Protein AF-A0A8X6XPR2-F1 (afdb_monomer_lite)

Sequence (105 aa):
MNASLLVISNRKFLKKLRSNQGSRKNSITSPSRRPVRLRNVISGHESVETLFLKATETVQCSPTRCMGSIMAGPSKRPTGTPRPKDEILKHAKHFFDQYFSSIKR

Foldseek 3Di:
DDDDDPDPCPVVVVPVLPDDDDDDDDDDDDDDLDWDWDADPVVRDIDTHNCCNVDPDDAPDDPNDHPVVDDDDPDPDDPPDDDDPVVVVVVVVVVVVVVCVVVVD

Structure (mmCIF, N/CA/C/O backbone):
data_AF-A0A8X6XPR2-F1
#
_entry.id   AF-A0A8X6XPR2-F1
#
loop_
_atom_site.group_PDB
_atom_site.id
_atom_site.type_symbol
_atom_site.label_atom_id
_atom_site.label_alt_id
_atom_site.label_comp_id
_atom_site.label_asym_id
_atom_site.label_entity_id
_atom_site.label_seq_id
_atom_site.pdbx_PDB_ins_code
_atom_site.Cartn_x
_atom_site.Cartn_y
_atom_site.Cartn_z
_atom_site.occupancy
_atom_site.B_iso_or_equiv
_atom_site.auth_seq_id
_atom_site.auth_comp_id
_atom_site.auth_asym_id
_atom_site.auth_atom_id
_atom_site.pdbx_PDB_model_num
ATOM 1 N N . MET A 1 1 ? 38.604 13.739 -15.558 1.00 35.41 1 MET A N 1
ATOM 2 C CA . MET A 1 1 ? 37.682 13.048 -14.631 1.00 35.41 1 MET A CA 1
ATOM 3 C C . MET A 1 1 ? 36.636 12.339 -15.479 1.00 35.41 1 MET A C 1
ATOM 5 O O . MET A 1 1 ? 35.682 12.976 -15.897 1.00 35.41 1 MET A O 1
ATOM 9 N N . ASN A 1 2 ? 36.862 11.072 -15.836 1.00 28.95 2 ASN A N 1
ATOM 10 C CA . ASN A 1 2 ? 35.993 10.348 -16.771 1.00 28.95 2 ASN A CA 1
ATOM 11 C C . ASN A 1 2 ? 35.179 9.303 -16.007 1.00 28.95 2 ASN A C 1
ATOM 13 O O . ASN A 1 2 ? 35.709 8.272 -15.598 1.00 28.95 2 ASN A O 1
ATOM 17 N N . ALA A 1 3 ? 33.894 9.590 -15.804 1.00 34.53 3 ALA A N 1
ATOM 18 C CA . ALA A 1 3 ? 32.937 8.631 -15.277 1.00 34.53 3 ALA A CA 1
ATOM 19 C C . ALA A 1 3 ? 32.642 7.583 -16.361 1.00 34.53 3 ALA A C 1
ATOM 21 O O . ALA A 1 3 ? 32.023 7.876 -17.383 1.00 34.53 3 ALA A O 1
ATOM 22 N N . SER A 1 4 ? 33.120 6.359 -16.147 1.00 36.28 4 SER A N 1
ATOM 23 C CA . SER A 1 4 ? 32.798 5.223 -17.006 1.00 36.28 4 SER A CA 1
ATOM 24 C C . SER A 1 4 ? 31.367 4.764 -16.725 1.00 36.28 4 SER A C 1
ATOM 26 O O . SER A 1 4 ? 31.079 4.177 -15.685 1.00 36.28 4 SER A O 1
ATOM 28 N N . LEU A 1 5 ? 30.465 5.035 -17.668 1.00 42.41 5 LEU A N 1
ATOM 29 C CA . LEU A 1 5 ? 29.143 4.422 -17.750 1.00 42.41 5 LEU A CA 1
ATOM 30 C C . LEU A 1 5 ? 29.302 2.955 -18.174 1.00 42.41 5 LEU A C 1
ATOM 32 O O . LEU A 1 5 ? 29.499 2.650 -19.349 1.00 42.41 5 LEU A O 1
ATOM 36 N N . LEU A 1 6 ? 29.195 2.033 -17.219 1.00 37.41 6 LEU A N 1
ATOM 37 C CA . LEU A 1 6 ? 29.050 0.605 -17.499 1.00 37.41 6 LEU A CA 1
ATOM 38 C C . LEU A 1 6 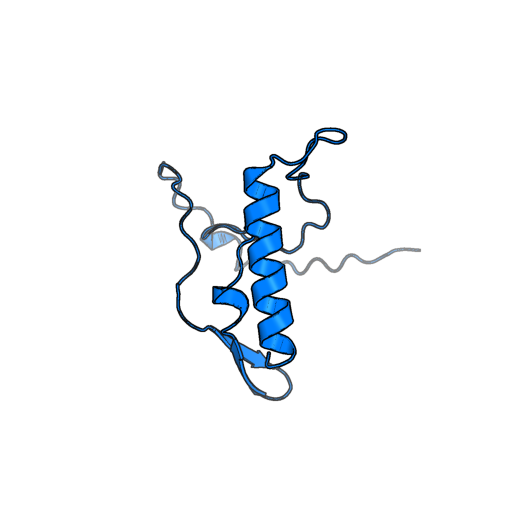? 27.613 0.331 -17.968 1.00 37.41 6 LEU A C 1
ATOM 40 O O . LEU A 1 6 ? 26.721 -0.001 -17.191 1.00 37.41 6 LEU A O 1
ATOM 44 N N . VAL A 1 7 ? 27.377 0.494 -19.270 1.00 45.62 7 VAL A N 1
ATOM 45 C CA . VAL A 1 7 ? 26.161 0.008 -19.929 1.00 45.62 7 VAL A CA 1
ATOM 46 C C . VAL A 1 7 ? 26.298 -1.504 -20.097 1.00 45.62 7 VAL A C 1
ATOM 48 O O . VAL A 1 7 ? 27.018 -1.980 -20.975 1.00 45.62 7 VAL A O 1
ATOM 51 N N . ILE A 1 8 ? 25.595 -2.282 -19.272 1.00 45.94 8 ILE A N 1
ATOM 52 C CA . ILE A 1 8 ? 25.486 -3.734 -19.457 1.00 45.94 8 ILE A CA 1
ATOM 53 C C . ILE A 1 8 ? 24.617 -3.991 -20.699 1.00 45.94 8 ILE A C 1
ATOM 55 O O . ILE A 1 8 ? 23.392 -4.091 -20.636 1.00 45.94 8 ILE A O 1
ATOM 59 N N . SER A 1 9 ? 25.261 -4.068 -21.865 1.00 42.69 9 SER A N 1
ATOM 60 C CA . SER A 1 9 ? 24.631 -4.429 -23.136 1.00 42.69 9 SER A CA 1
ATOM 61 C C . SER A 1 9 ? 24.388 -5.938 -23.188 1.00 42.69 9 SER A C 1
ATOM 63 O O . SER A 1 9 ? 25.215 -6.707 -23.674 1.00 42.69 9 SER A O 1
ATOM 65 N N . ASN A 1 10 ? 23.236 -6.394 -22.693 1.00 42.56 10 ASN A N 1
ATOM 66 C CA . ASN A 1 10 ? 22.834 -7.793 -22.833 1.00 42.56 10 ASN A CA 1
ATOM 67 C C . ASN A 1 10 ? 21.996 -7.978 -24.115 1.00 42.56 10 ASN A C 1
ATOM 69 O O . ASN A 1 10 ? 20.764 -7.955 -24.108 1.00 42.56 10 ASN A O 1
ATOM 73 N N . ARG A 1 11 ? 22.685 -8.136 -25.256 1.00 51.00 11 ARG A N 1
ATOM 74 C CA . ARG A 1 11 ? 22.097 -8.208 -26.615 1.00 51.00 11 ARG A CA 1
ATOM 75 C C . ARG A 1 11 ? 21.037 -9.307 -26.810 1.00 51.00 11 ARG A C 1
ATOM 77 O O . ARG A 1 11 ? 20.263 -9.234 -27.764 1.00 51.00 11 ARG A O 1
ATOM 84 N N . LYS A 1 12 ? 20.962 -10.313 -25.930 1.00 45.38 12 LYS A N 1
ATOM 85 C CA . LYS A 1 12 ? 19.962 -11.395 -26.013 1.00 45.38 12 LYS A CA 1
ATOM 86 C C . LYS A 1 12 ? 18.555 -10.967 -25.569 1.00 45.38 12 LYS A C 1
ATOM 88 O O . LYS A 1 12 ? 17.586 -11.548 -26.047 1.00 45.38 12 LYS A O 1
ATOM 93 N N . PHE A 1 13 ? 18.419 -9.931 -24.737 1.00 48.47 13 PHE A N 1
ATOM 94 C CA . PHE A 1 13 ? 17.114 -9.488 -24.223 1.00 48.47 13 PHE A CA 1
ATOM 95 C C . PHE A 1 13 ? 16.303 -8.680 -25.258 1.00 48.47 13 PHE A C 1
ATOM 97 O O . PHE A 1 13 ? 15.085 -8.819 -25.353 1.00 48.47 13 PHE A O 1
ATOM 104 N N . LEU A 1 14 ? 16.974 -7.892 -26.109 1.00 45.44 14 LEU A N 1
ATOM 105 C CA . LEU A 1 14 ? 16.310 -6.978 -27.052 1.00 45.44 14 LEU A CA 1
ATOM 106 C C . LEU A 1 14 ? 15.517 -7.664 -28.178 1.00 45.44 14 LEU A C 1
ATOM 108 O O . LEU A 1 14 ? 14.591 -7.063 -28.720 1.00 45.44 14 LEU A O 1
ATOM 112 N N . LYS A 1 15 ? 15.841 -8.907 -28.554 1.00 41.84 15 LYS A N 1
ATOM 113 C CA . LYS A 1 15 ? 15.198 -9.560 -29.712 1.00 41.84 15 LYS A CA 1
ATOM 114 C C . LYS A 1 15 ? 13.774 -10.058 -29.439 1.00 41.84 15 LYS A C 1
ATOM 116 O O . LYS A 1 15 ? 13.035 -10.285 -30.391 1.00 41.84 15 LYS A O 1
ATOM 121 N N . LYS A 1 16 ? 13.354 -10.202 -28.176 1.00 41.34 16 LYS A N 1
ATOM 122 C CA . LYS A 1 16 ? 12.030 -10.762 -27.840 1.00 41.34 16 LYS A CA 1
ATOM 123 C C . LYS A 1 16 ? 10.890 -9.730 -27.854 1.00 41.34 16 LYS A C 1
ATOM 125 O O . LYS A 1 16 ? 9.730 -10.120 -27.865 1.00 41.34 16 LYS A O 1
ATOM 130 N N . LEU A 1 17 ? 11.197 -8.431 -27.915 1.00 45.38 17 LEU A N 1
ATOM 131 C CA . LEU A 1 17 ? 10.213 -7.344 -27.770 1.00 45.38 17 LEU A CA 1
ATOM 132 C C . LEU A 1 17 ? 9.562 -6.860 -29.082 1.00 45.38 17 LEU A C 1
ATOM 134 O O . LEU A 1 17 ? 8.750 -5.941 -29.043 1.00 45.38 17 LEU A O 1
ATOM 138 N N . ARG A 1 18 ? 9.902 -7.426 -30.249 1.00 42.94 18 ARG A N 1
ATOM 139 C CA . ARG A 1 18 ? 9.511 -6.846 -31.554 1.00 42.94 18 ARG A CA 1
ATOM 140 C C . ARG A 1 18 ? 8.298 -7.454 -32.267 1.00 42.94 18 ARG A C 1
ATOM 142 O O . ARG A 1 18 ? 8.003 -7.009 -33.368 1.00 42.94 18 ARG A O 1
ATOM 149 N N . SER A 1 19 ? 7.565 -8.407 -31.697 1.00 40.78 19 SER A N 1
ATOM 150 C CA . SER A 1 19 ? 6.433 -9.014 -32.421 1.00 40.78 19 SER A CA 1
ATOM 151 C C . SER A 1 19 ? 5.211 -9.238 -31.533 1.00 40.78 19 SER A C 1
ATOM 153 O O . SER A 1 19 ? 5.034 -10.317 -30.980 1.00 40.78 19 SER A O 1
ATOM 155 N N . ASN A 1 20 ? 4.423 -8.174 -31.332 1.00 39.81 20 ASN A N 1
ATOM 156 C CA . ASN A 1 20 ? 2.949 -8.187 -31.330 1.00 39.81 20 ASN A CA 1
ATOM 157 C C . ASN A 1 20 ? 2.411 -6.815 -30.884 1.00 39.81 20 ASN A C 1
ATOM 159 O O . ASN A 1 20 ? 2.322 -6.538 -29.689 1.00 39.81 20 ASN A O 1
ATOM 163 N N . GLN A 1 21 ? 2.021 -5.958 -31.831 1.00 42.72 21 GLN A N 1
ATOM 164 C CA . GLN A 1 21 ? 1.149 -4.811 -31.554 1.00 42.72 21 GLN A CA 1
ATOM 165 C C . GLN A 1 21 ? -0.242 -5.119 -32.110 1.00 42.72 21 GLN A C 1
ATOM 167 O O . GLN A 1 21 ? -0.502 -4.945 -33.295 1.00 42.72 21 GLN A O 1
ATOM 172 N N . GLY A 1 22 ? -1.122 -5.612 -31.237 1.00 36.50 22 GLY A N 1
ATOM 173 C CA . GLY A 1 22 ? -2.556 -5.734 -31.483 1.00 36.50 22 GLY A CA 1
ATOM 174 C C . GLY A 1 22 ? -3.312 -4.820 -30.521 1.00 36.50 22 GLY A C 1
ATOM 175 O O . GLY A 1 22 ? -3.105 -4.887 -29.310 1.00 36.50 22 GLY A O 1
ATOM 176 N N . SER A 1 23 ? -4.160 -3.957 -31.076 1.00 46.97 23 SER A N 1
ATOM 177 C CA . SER A 1 23 ? -4.961 -2.952 -30.372 1.00 46.97 23 SER A CA 1
ATOM 178 C C . SER A 1 23 ? -5.893 -3.595 -29.331 1.00 46.97 23 SER A C 1
ATOM 180 O O . SER A 1 23 ? -6.711 -4.448 -29.678 1.00 46.97 23 SER A O 1
ATOM 182 N N . ARG A 1 24 ? -5.780 -3.218 -28.047 1.00 41.56 24 ARG A N 1
ATOM 183 C CA . ARG A 1 24 ? -6.709 -3.639 -26.981 1.00 41.56 24 ARG A CA 1
ATOM 184 C C . ARG A 1 24 ? -7.050 -2.468 -26.063 1.00 41.56 24 ARG A C 1
ATOM 186 O O . ARG A 1 24 ? -6.174 -1.758 -25.580 1.00 41.56 24 ARG A O 1
ATOM 193 N N . LYS A 1 25 ? -8.355 -2.285 -25.851 1.00 37.03 25 LYS A N 1
ATOM 194 C CA . LYS A 1 25 ? -8.970 -1.305 -24.948 1.00 37.03 25 LYS A CA 1
ATOM 195 C C . LYS A 1 25 ? -8.504 -1.581 -23.507 1.00 37.03 25 LYS A C 1
ATOM 197 O O . LYS A 1 25 ? -8.667 -2.696 -23.022 1.00 37.03 25 LYS A O 1
ATOM 202 N N . ASN A 1 26 ? -7.919 -0.585 -22.839 1.00 39.09 26 ASN A N 1
ATOM 203 C CA . ASN A 1 26 ? -7.326 -0.734 -21.504 1.00 39.09 26 ASN A CA 1
ATOM 204 C C . ASN A 1 26 ? -8.354 -0.489 -20.389 1.00 39.09 26 ASN A C 1
ATOM 206 O O . ASN A 1 26 ? -8.499 0.629 -19.902 1.00 39.09 26 ASN A O 1
ATOM 210 N N . SER A 1 27 ? -9.017 -1.550 -19.931 1.00 41.06 27 SER A N 1
ATOM 211 C CA . SER A 1 27 ? -9.544 -1.605 -18.566 1.00 41.06 27 SER A CA 1
ATOM 212 C C . SER A 1 27 ? -8.412 -2.044 -17.632 1.00 41.06 27 SER A C 1
ATOM 214 O O . SER A 1 27 ? -7.944 -3.181 -17.704 1.00 41.06 27 SER A O 1
ATOM 216 N N . ILE A 1 28 ? -7.934 -1.134 -16.784 1.00 50.62 28 ILE A N 1
ATOM 217 C CA . ILE A 1 28 ? -6.892 -1.404 -15.786 1.00 50.62 28 ILE A CA 1
ATOM 218 C C . ILE A 1 28 ? -7.499 -2.305 -14.705 1.00 50.62 28 ILE A C 1
ATOM 220 O O . ILE A 1 28 ? -8.327 -1.869 -13.911 1.00 50.62 28 ILE A O 1
ATOM 224 N N . THR A 1 29 ? -7.105 -3.576 -14.678 1.00 48.31 29 THR A N 1
ATOM 225 C CA . THR A 1 29 ? -7.388 -4.494 -13.568 1.00 48.31 29 THR A CA 1
ATOM 226 C C . THR A 1 29 ? -6.057 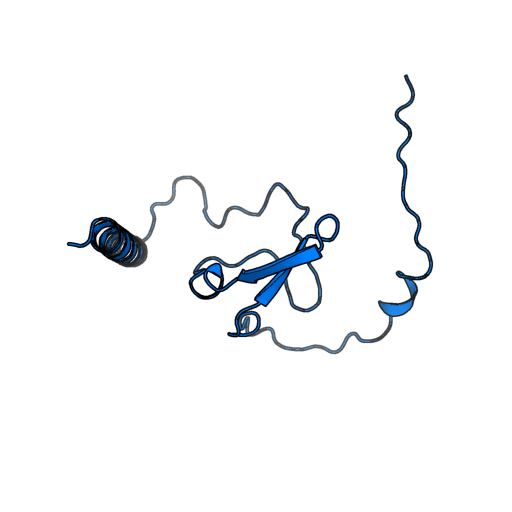-5.026 -13.040 1.00 48.31 29 THR A C 1
ATOM 228 O O . THR A 1 29 ? -5.157 -5.356 -13.808 1.00 48.31 29 THR A O 1
ATOM 231 N N . SER A 1 30 ? -5.927 -4.989 -11.718 1.00 55.75 30 SER A N 1
ATOM 232 C CA . SER A 1 30 ? -4.733 -5.177 -10.886 1.00 55.75 30 SER A CA 1
ATOM 233 C C . SER A 1 30 ? -3.949 -6.488 -11.109 1.00 55.75 30 SER A C 1
ATOM 235 O O . SER A 1 30 ? -4.493 -7.451 -11.656 1.00 55.75 30 SE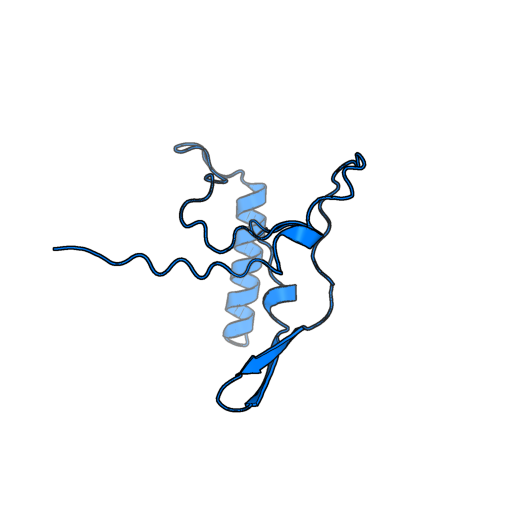R A O 1
ATOM 237 N N . PRO A 1 31 ? -2.673 -6.558 -10.655 1.00 58.38 31 PRO A N 1
ATOM 238 C CA . PRO A 1 31 ? -1.884 -7.789 -10.685 1.00 58.38 31 PRO A CA 1
ATOM 239 C C . PRO A 1 31 ? -2.524 -8.848 -9.775 1.00 58.38 31 PRO A C 1
ATOM 241 O O . PRO A 1 31 ? -3.304 -8.521 -8.882 1.00 58.38 31 PRO A O 1
ATOM 244 N N . SER A 1 32 ? -2.240 -10.125 -10.043 1.00 58.09 32 SER A N 1
ATOM 245 C CA . SER A 1 32 ? -2.891 -11.291 -9.429 1.00 58.09 32 SER A CA 1
ATOM 246 C C . SER A 1 32 ? -3.233 -11.109 -7.943 1.00 58.09 32 SER A C 1
ATOM 248 O O . SER A 1 32 ? -2.349 -10.817 -7.141 1.00 58.09 32 SER A O 1
ATOM 250 N N . ARG A 1 33 ? -4.494 -11.366 -7.562 1.00 70.06 33 ARG A N 1
ATOM 251 C CA . ARG A 1 33 ? -4.998 -11.359 -6.170 1.00 70.06 33 ARG A CA 1
ATOM 252 C C . ARG A 1 33 ? -4.453 -12.525 -5.322 1.00 70.06 33 ARG A C 1
ATOM 254 O O . ARG A 1 33 ? -5.216 -13.209 -4.647 1.00 70.06 33 ARG A O 1
ATOM 261 N N . ARG A 1 34 ? -3.165 -12.840 -5.429 1.00 88.06 34 ARG A N 1
ATOM 262 C CA . ARG A 1 34 ? -2.533 -13.994 -4.779 1.00 88.06 34 ARG A CA 1
ATOM 263 C C . ARG A 1 34 ? -1.255 -13.550 -4.078 1.00 88.06 34 ARG A C 1
ATOM 265 O O . ARG A 1 34 ? -0.525 -12.775 -4.683 1.00 88.06 34 ARG A O 1
ATOM 272 N N . PRO A 1 35 ? -0.963 -14.044 -2.865 1.00 92.94 35 PRO A N 1
ATOM 273 C CA . PRO A 1 35 ? 0.308 -13.789 -2.191 1.00 92.94 35 PRO A CA 1
ATOM 274 C C . PRO A 1 35 ? 1.522 -14.063 -3.090 1.00 92.94 35 PRO A C 1
ATOM 276 O O . PRO A 1 35 ? 1.492 -14.981 -3.912 1.00 92.94 35 PRO A O 1
ATOM 279 N N . VAL A 1 36 ? 2.591 -13.284 -2.920 1.00 94.12 36 VAL A N 1
ATOM 280 C CA . VAL A 1 36 ? 3.815 -13.385 -3.731 1.00 94.12 36 VAL A CA 1
ATOM 281 C C . VAL A 1 36 ? 4.952 -13.938 -2.881 1.00 94.12 36 VAL A C 1
ATOM 283 O O . VAL A 1 36 ? 5.152 -13.505 -1.753 1.00 94.12 36 VAL A O 1
ATOM 286 N N . ARG A 1 37 ? 5.722 -14.891 -3.415 1.00 96.00 37 ARG A N 1
ATOM 287 C CA . ARG A 1 37 ? 6.934 -15.397 -2.754 1.00 96.00 37 ARG A CA 1
ATOM 288 C C . ARG A 1 37 ? 8.121 -14.501 -3.084 1.00 96.00 37 ARG A C 1
ATOM 290 O O . ARG A 1 37 ? 8.408 -14.264 -4.256 1.00 96.00 37 ARG A O 1
ATOM 297 N N . LEU A 1 38 ? 8.813 -14.039 -2.053 1.00 96.31 38 LEU A N 1
ATOM 298 C CA . LEU A 1 38 ? 10.062 -13.299 -2.146 1.00 96.3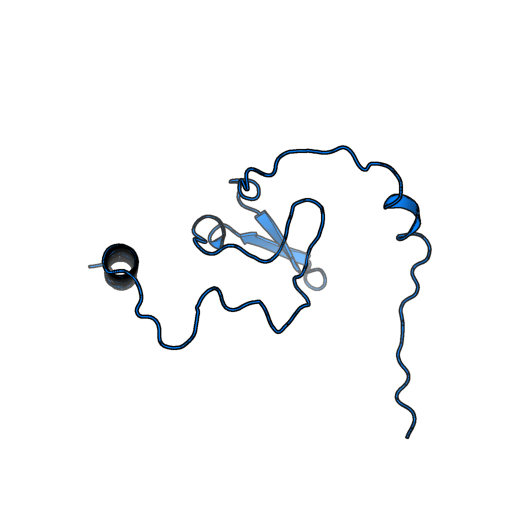1 38 LEU A CA 1
ATOM 299 C C . LEU A 1 38 ? 11.209 -14.210 -1.724 1.00 96.31 38 LEU A C 1
ATOM 301 O O . LEU A 1 38 ? 11.069 -14.999 -0.792 1.00 96.31 38 LEU A O 1
ATOM 305 N N . ARG A 1 39 ? 12.350 -14.087 -2.403 1.00 97.75 39 ARG A N 1
ATOM 306 C CA . ARG A 1 39 ? 13.565 -14.836 -2.085 1.00 97.75 39 ARG A CA 1
ATOM 307 C C . ARG A 1 39 ? 14.749 -13.890 -2.008 1.00 97.75 39 ARG A C 1
ATOM 309 O O . ARG A 1 39 ? 15.028 -13.154 -2.953 1.00 97.75 39 ARG A O 1
ATOM 316 N N . ASN A 1 40 ? 15.475 -13.955 -0.902 1.00 97.69 40 ASN A N 1
ATOM 317 C CA . ASN A 1 40 ? 16.796 -13.368 -0.806 1.00 97.69 40 ASN A CA 1
ATOM 318 C C . ASN A 1 40 ? 17.780 -14.260 -1.578 1.00 97.69 40 ASN A C 1
ATOM 320 O O . ASN A 1 40 ? 17.938 -15.439 -1.269 1.00 97.69 40 ASN A O 1
ATOM 324 N N . VAL A 1 41 ? 18.428 -13.705 -2.602 1.00 97.31 41 VAL A N 1
ATOM 325 C CA . VAL A 1 41 ? 19.346 -14.462 -3.471 1.00 97.31 41 VAL A CA 1
ATOM 326 C C . VAL A 1 41 ? 20.652 -14.822 -2.754 1.00 97.31 41 VAL A C 1
ATOM 328 O O . VAL A 1 41 ? 21.250 -15.841 -3.077 1.00 97.31 41 VAL A O 1
ATOM 331 N N . ILE A 1 42 ? 21.072 -14.023 -1.768 1.00 98.00 42 ILE A N 1
ATOM 332 C CA . ILE A 1 42 ? 22.324 -14.212 -1.025 1.00 98.00 42 ILE A CA 1
ATOM 333 C C . ILE A 1 42 ? 22.137 -15.250 0.084 1.00 98.00 42 ILE A C 1
ATOM 335 O O . ILE A 1 42 ? 22.881 -16.220 0.148 1.00 98.00 42 ILE A O 1
ATOM 339 N N . SER A 1 43 ? 21.141 -15.061 0.954 1.00 97.56 43 SER A N 1
ATOM 340 C CA . SER A 1 43 ? 20.911 -15.966 2.090 1.00 97.56 43 SER A CA 1
ATOM 341 C C . SER A 1 43 ? 20.044 -17.175 1.744 1.00 97.56 43 SER A C 1
ATOM 343 O O . SER A 1 43 ? 19.942 -18.105 2.537 1.00 97.56 43 SER A O 1
ATOM 345 N N . GLY A 1 44 ? 19.358 -17.150 0.599 1.00 97.06 44 GLY A N 1
ATOM 346 C CA . GLY A 1 44 ? 18.362 -18.154 0.230 1.00 97.06 44 GLY A CA 1
ATOM 347 C C . GLY A 1 44 ? 17.045 -18.054 1.005 1.00 97.06 44 GLY A C 1
ATOM 348 O O . GLY A 1 44 ? 16.120 -18.789 0.676 1.00 97.06 44 GLY A O 1
ATOM 349 N N . HIS A 1 45 ? 16.931 -17.153 1.988 1.00 97.94 45 HIS A N 1
ATOM 350 C CA . HIS A 1 45 ? 15.730 -16.992 2.808 1.00 97.94 45 HIS A CA 1
ATOM 351 C C . HIS A 1 45 ? 14.513 -16.618 1.956 1.00 97.94 45 HIS A C 1
ATOM 353 O O . HIS A 1 45 ? 14.587 -15.716 1.115 1.00 97.94 45 HIS A O 1
ATOM 359 N N . GLU A 1 46 ? 13.378 -17.260 2.221 1.00 98.12 46 GLU A N 1
ATOM 360 C CA . GLU A 1 46 ? 12.119 -17.004 1.530 1.00 98.12 46 GLU A CA 1
ATOM 361 C C . GLU A 1 46 ? 11.056 -16.450 2.476 1.00 98.12 46 GLU A C 1
ATOM 363 O O . GLU A 1 46 ? 10.958 -16.845 3.635 1.00 98.12 46 GLU A O 1
ATOM 368 N N . SER A 1 47 ? 10.235 -15.536 1.970 1.00 96.94 47 SER A N 1
ATOM 369 C CA . SER A 1 47 ? 9.078 -14.997 2.682 1.00 96.94 47 SER A CA 1
ATOM 370 C C . SER A 1 47 ? 7.877 -14.874 1.747 1.00 96.94 47 SER A C 1
ATOM 372 O O . SER A 1 47 ? 8.018 -14.834 0.523 1.00 96.94 47 SER A O 1
ATOM 374 N N . VAL A 1 48 ? 6.673 -14.842 2.318 1.00 96.88 48 VAL A N 1
ATOM 375 C CA . VAL A 1 48 ? 5.429 -14.655 1.563 1.00 96.88 48 VAL A CA 1
ATOM 376 C C . VAL A 1 48 ? 4.896 -13.253 1.833 1.00 96.88 48 VAL A C 1
ATOM 378 O O . VAL A 1 48 ? 4.528 -12.922 2.955 1.00 96.88 48 VAL A O 1
ATOM 381 N N . GLU A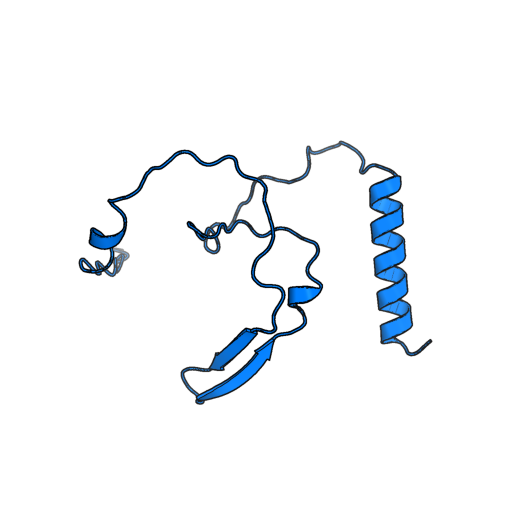 1 49 ? 4.849 -12.440 0.787 1.00 94.50 49 GLU A N 1
ATOM 382 C CA . GLU A 1 49 ? 4.356 -11.071 0.799 1.00 94.50 49 GLU A CA 1
ATOM 383 C C . GLU A 1 49 ? 2.842 -11.067 0.547 1.00 94.50 49 GLU A C 1
ATOM 385 O O . GLU A 1 49 ? 2.359 -11.465 -0.519 1.00 94.50 49 GLU A O 1
ATOM 390 N N . THR A 1 50 ? 2.081 -10.639 1.555 1.00 94.88 50 THR A N 1
ATOM 391 C CA . THR A 1 50 ? 0.611 -10.557 1.518 1.00 94.88 50 THR A CA 1
ATOM 392 C C . THR A 1 50 ? 0.094 -9.129 1.647 1.00 94.88 50 THR A C 1
ATOM 394 O O . THR A 1 50 ? -1.070 -8.877 1.334 1.00 94.88 50 THR A O 1
ATOM 397 N N . LEU A 1 51 ? 0.913 -8.192 2.136 1.00 92.12 51 LEU A N 1
ATOM 398 C CA . LEU A 1 51 ? 0.478 -6.833 2.456 1.00 92.12 51 LEU A CA 1
ATOM 399 C C . LEU A 1 51 ? 0.142 -6.049 1.188 1.00 92.12 51 LEU A C 1
ATOM 401 O O . LEU A 1 51 ? -0.821 -5.283 1.189 1.00 92.12 51 LEU A O 1
ATOM 405 N N . PHE A 1 52 ? 0.854 -6.298 0.088 1.00 90.31 52 PHE A N 1
ATOM 406 C CA . PHE A 1 52 ? 0.582 -5.651 -1.199 1.00 90.31 52 PHE A CA 1
ATOM 407 C C . PHE A 1 52 ? -0.868 -5.837 -1.697 1.00 90.31 52 PHE A C 1
ATOM 409 O O . PHE A 1 52 ? -1.361 -5.013 -2.463 1.00 90.31 52 PHE A O 1
ATOM 416 N N . LEU A 1 53 ? -1.587 -6.874 -1.241 1.00 90.69 53 LEU A N 1
ATOM 417 C CA . LEU A 1 53 ? -3.003 -7.094 -1.571 1.00 90.69 53 LEU A CA 1
ATOM 418 C C . LEU A 1 53 ? -3.922 -5.995 -1.012 1.00 90.69 53 LEU A C 1
ATOM 420 O O . LEU A 1 53 ? -5.026 -5.806 -1.517 1.00 90.69 53 LEU A O 1
ATOM 424 N N . LYS A 1 54 ? -3.472 -5.273 0.022 1.00 89.94 54 LYS A N 1
ATOM 425 C CA . LYS A 1 54 ? -4.163 -4.118 0.609 1.00 89.94 54 LYS A CA 1
ATOM 426 C C . LYS A 1 54 ? -3.754 -2.789 -0.037 1.00 89.94 54 LYS A C 1
ATOM 428 O O . LYS A 1 54 ? -4.262 -1.747 0.370 1.00 89.94 54 LYS A O 1
ATOM 433 N N . ALA A 1 55 ? -2.843 -2.794 -1.014 1.00 87.75 55 ALA A N 1
ATOM 434 C CA . ALA A 1 55 ? -2.413 -1.574 -1.684 1.00 87.75 55 ALA A CA 1
ATOM 435 C C . ALA A 1 55 ? -3.582 -0.947 -2.458 1.00 87.75 55 ALA A C 1
ATOM 437 O O . ALA A 1 55 ? -4.174 -1.564 -3.342 1.00 87.75 55 ALA A O 1
ATOM 438 N N . THR A 1 56 ? -3.912 0.296 -2.117 1.00 85.12 56 THR A N 1
ATOM 439 C CA . THR A 1 56 ? -4.970 1.077 -2.774 1.00 85.12 56 THR A CA 1
ATOM 440 C C . THR A 1 56 ? -4.430 1.966 -3.886 1.00 85.12 56 THR A C 1
ATOM 442 O O . THR A 1 56 ? -5.180 2.392 -4.763 1.00 85.12 56 THR A O 1
ATOM 445 N N . GLU A 1 57 ? -3.129 2.251 -3.861 1.00 84.62 57 GLU A N 1
ATOM 446 C CA . GLU A 1 57 ? -2.485 3.108 -4.839 1.00 84.62 57 GLU A CA 1
ATOM 447 C C . GLU A 1 57 ? -1.992 2.332 -6.058 1.00 84.62 57 GLU A C 1
ATOM 449 O O . GLU A 1 57 ? -1.391 1.263 -5.961 1.00 84.62 57 GLU A O 1
ATOM 454 N N . THR A 1 58 ? -2.203 2.921 -7.231 1.00 85.06 58 THR A N 1
ATOM 455 C CA . THR A 1 58 ? -1.681 2.397 -8.489 1.00 85.06 58 THR A CA 1
ATOM 456 C C . THR A 1 58 ? -0.192 2.694 -8.621 1.00 85.06 58 THR A C 1
ATOM 458 O O . THR A 1 58 ? 0.230 3.844 -8.478 1.00 85.06 58 THR A O 1
ATOM 461 N N . VAL A 1 59 ? 0.584 1.680 -8.989 1.00 86.81 59 VAL A N 1
ATOM 462 C CA . VAL A 1 59 ? 1.988 1.831 -9.388 1.00 86.81 59 VAL A CA 1
ATOM 463 C C . VAL A 1 59 ? 2.102 2.156 -10.878 1.00 86.81 59 VAL A C 1
ATOM 465 O O . VAL A 1 59 ? 1.215 1.831 -11.666 1.00 86.81 59 VAL A O 1
ATOM 468 N N . GLN A 1 60 ? 3.219 2.754 -11.291 1.00 88.06 60 GLN A N 1
ATOM 469 C CA . GLN A 1 60 ? 3.504 3.074 -12.697 1.00 88.06 60 GLN A CA 1
ATOM 470 C C . GLN A 1 60 ? 4.006 1.846 -13.476 1.00 88.06 60 GLN A C 1
ATOM 472 O O . GLN A 1 60 ? 5.013 1.879 -14.175 1.00 88.06 60 GLN A O 1
ATOM 477 N N . CYS A 1 61 ? 3.317 0.721 -13.336 1.00 88.19 61 CYS A N 1
ATOM 478 C CA . CYS A 1 61 ? 3.659 -0.518 -14.020 1.00 88.19 61 CYS A CA 1
ATOM 479 C C . CYS A 1 61 ? 2.409 -1.084 -14.686 1.00 88.19 61 CYS A C 1
ATOM 481 O O . CYS A 1 61 ? 1.327 -1.092 -14.105 1.00 88.19 61 CYS A O 1
ATOM 483 N N . SER A 1 62 ? 2.569 -1.579 -15.906 1.00 89.50 62 SER A N 1
ATOM 484 C CA . SER A 1 62 ? 1.574 -2.355 -16.634 1.00 89.50 62 SER A CA 1
ATOM 485 C C . SER A 1 62 ? 2.067 -3.800 -16.800 1.00 89.50 62 SER A C 1
ATOM 487 O O . SER A 1 62 ? 3.253 -4.074 -16.595 1.00 89.50 62 SER A O 1
ATOM 489 N N . PRO A 1 63 ? 1.205 -4.734 -17.243 1.00 88.88 63 PRO A N 1
ATOM 490 C CA . PRO A 1 63 ? 1.632 -6.101 -17.554 1.00 88.88 63 PRO A CA 1
ATOM 491 C C . PRO A 1 63 ? 2.723 -6.189 -18.633 1.00 88.88 63 PRO A C 1
ATOM 493 O O . PRO A 1 63 ? 3.411 -7.199 -18.730 1.00 88.88 63 PRO A O 1
ATOM 496 N N . THR A 1 64 ? 2.873 -5.150 -19.460 1.00 92.25 64 THR A N 1
ATOM 497 C CA . THR A 1 64 ? 3.817 -5.118 -20.586 1.00 92.25 64 THR A CA 1
ATOM 498 C C . THR A 1 64 ? 5.033 -4.227 -20.340 1.00 92.25 64 THR A C 1
ATOM 500 O O . THR A 1 64 ? 6.028 -4.361 -21.052 1.00 92.25 64 THR A O 1
ATOM 503 N N . ARG A 1 65 ? 4.987 -3.314 -19.359 1.00 92.44 65 ARG A N 1
ATOM 504 C CA . ARG A 1 65 ? 6.065 -2.355 -19.081 1.00 92.44 65 ARG A CA 1
ATOM 505 C C . ARG A 1 65 ? 6.127 -1.985 -17.600 1.00 92.44 65 ARG A C 1
ATOM 507 O O . ARG A 1 65 ? 5.132 -1.576 -17.016 1.00 92.44 65 ARG A O 1
ATOM 514 N N . CYS A 1 66 ? 7.326 -2.020 -17.023 1.00 91.81 66 CYS A N 1
ATOM 515 C CA . CYS A 1 66 ? 7.600 -1.551 -15.663 1.00 91.81 66 CYS A CA 1
ATOM 516 C C . CYS A 1 66 ? 8.337 -0.202 -15.707 1.00 91.81 66 CYS A C 1
ATOM 518 O O . CYS A 1 66 ? 9.338 -0.087 -16.414 1.00 91.81 66 CYS A O 1
ATOM 520 N N . MET A 1 67 ? 7.858 0.808 -14.971 1.00 91.56 67 MET A N 1
ATOM 521 C CA . MET A 1 67 ? 8.513 2.124 -14.842 1.00 91.56 67 MET A CA 1
ATOM 522 C C . MET A 1 67 ? 9.104 2.353 -13.443 1.00 91.56 67 MET A C 1
ATOM 524 O O . MET A 1 67 ? 9.268 3.491 -13.020 1.00 91.56 67 MET A O 1
ATOM 528 N N . GLY A 1 68 ? 9.451 1.285 -12.720 1.00 90.75 68 GLY A N 1
ATOM 529 C CA . GLY A 1 68 ? 9.901 1.369 -11.324 1.00 90.75 68 GLY A CA 1
ATOM 530 C C . GLY A 1 68 ? 11.184 2.176 -11.079 1.00 90.75 68 GLY A C 1
ATOM 531 O O . GLY A 1 68 ? 11.433 2.568 -9.948 1.00 90.75 68 GLY A O 1
ATOM 532 N N . SER A 1 69 ? 11.988 2.448 -12.112 1.00 93.38 69 SER A N 1
ATOM 533 C CA . SER A 1 69 ? 13.210 3.259 -12.004 1.00 93.38 69 SER A CA 1
ATOM 534 C C . SER A 1 69 ? 12.995 4.757 -12.262 1.00 93.38 69 SER A C 1
ATOM 536 O O . SER A 1 69 ? 13.964 5.514 -12.266 1.00 93.38 69 SER A O 1
ATOM 538 N N . ILE A 1 70 ? 11.767 5.199 -12.552 1.00 91.00 70 ILE A N 1
ATOM 539 C CA . ILE A 1 70 ? 11.463 6.611 -12.815 1.00 91.00 70 ILE A CA 1
ATOM 540 C C . ILE A 1 70 ? 11.152 7.315 -11.490 1.00 91.00 70 ILE A C 1
ATOM 542 O O . ILE A 1 70 ? 10.197 6.967 -10.805 1.00 91.00 70 ILE A O 1
ATOM 546 N N . MET A 1 71 ? 11.966 8.317 -11.143 1.00 87.56 71 MET A N 1
ATOM 547 C CA . MET A 1 71 ? 11.904 9.018 -9.850 1.00 87.56 71 MET A CA 1
ATOM 548 C C . MET A 1 71 ? 10.755 10.028 -9.753 1.00 87.56 71 MET A C 1
ATOM 550 O O . MET A 1 71 ? 10.093 10.122 -8.723 1.00 87.56 71 MET A O 1
ATOM 554 N N . ALA A 1 72 ? 10.522 10.802 -10.814 1.00 81.50 72 ALA A N 1
ATOM 555 C CA . ALA A 1 72 ? 9.473 11.812 -10.854 1.00 81.50 72 ALA A CA 1
ATOM 556 C C . ALA A 1 72 ? 8.289 11.285 -11.665 1.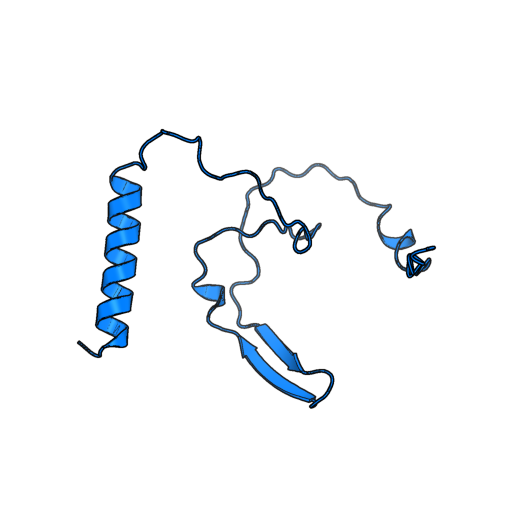00 81.50 72 ALA A C 1
ATOM 558 O O . ALA A 1 72 ? 8.362 11.133 -12.885 1.00 81.50 72 ALA A O 1
ATOM 559 N N . GLY A 1 73 ? 7.199 10.988 -10.966 1.00 74.44 73 GLY A N 1
ATOM 560 C CA . GLY A 1 73 ? 5.921 10.680 -11.583 1.00 74.44 73 GLY A CA 1
ATOM 561 C C . GLY A 1 73 ? 5.110 11.942 -11.869 1.00 74.44 73 GLY A C 1
ATOM 562 O O . GLY A 1 73 ? 5.298 12.953 -11.188 1.00 74.44 73 GLY A O 1
ATOM 563 N N . PRO A 1 74 ? 4.156 11.896 -12.813 1.00 75.12 74 PRO A N 1
ATOM 564 C CA . PRO A 1 74 ? 3.127 12.919 -12.869 1.00 75.12 74 PRO A CA 1
ATOM 565 C C . PRO A 1 74 ? 2.426 12.994 -11.509 1.00 75.12 74 PRO A C 1
ATOM 567 O O . PRO A 1 74 ? 2.010 11.973 -10.950 1.00 75.12 74 PRO A O 1
ATOM 570 N N . SER A 1 75 ? 2.297 14.207 -10.974 1.00 76.50 75 SER A N 1
ATOM 571 C CA . SER A 1 75 ? 1.454 14.434 -9.807 1.00 76.50 75 SER A CA 1
ATOM 572 C C . SER A 1 75 ? 0.036 13.975 -10.145 1.00 76.50 75 SER A C 1
ATOM 574 O O . SER A 1 75 ? -0.545 14.430 -11.128 1.00 76.50 75 SER A O 1
ATOM 576 N N . LYS A 1 76 ? -0.561 13.124 -9.300 1.00 77.00 76 LYS A N 1
ATOM 577 C CA . LYS A 1 76 ? -2.005 12.797 -9.364 1.00 77.00 76 LYS A CA 1
ATOM 578 C C . LYS A 1 76 ? -2.884 14.061 -9.194 1.00 77.00 76 LYS A C 1
ATOM 580 O O . LYS A 1 76 ? -4.079 14.054 -9.461 1.00 77.00 76 LYS A O 1
ATOM 585 N N . ARG A 1 77 ? -2.240 15.098 -8.652 1.00 79.12 77 ARG A N 1
ATOM 586 C CA . ARG A 1 77 ? -2.657 16.369 -8.078 1.00 79.12 77 ARG A CA 1
ATOM 587 C C . ARG A 1 77 ? -2.365 17.700 -8.787 1.00 79.12 77 ARG A C 1
ATOM 589 O O . ARG A 1 77 ? -1.197 18.092 -8.717 1.00 79.12 77 ARG A O 1
ATOM 596 N N . PRO A 1 78 ? -3.303 18.472 -9.359 1.00 82.56 78 PRO A N 1
ATOM 597 C CA . PRO A 1 78 ? -3.000 19.865 -9.684 1.00 82.56 78 PRO A CA 1
ATOM 598 C C . PRO A 1 78 ? -2.725 20.665 -8.402 1.00 82.56 78 PRO A C 1
ATOM 600 O O . PRO A 1 78 ? -3.506 20.598 -7.445 1.00 82.56 78 PRO A O 1
ATOM 603 N N . THR A 1 79 ? -1.626 21.417 -8.370 1.00 82.44 79 THR A N 1
ATOM 604 C CA . THR A 1 79 ? -1.265 22.276 -7.232 1.00 82.44 79 THR A CA 1
ATOM 605 C C . THR A 1 79 ? -2.380 23.284 -6.942 1.00 82.44 79 THR A C 1
ATOM 607 O O . THR A 1 79 ? -2.984 23.829 -7.860 1.00 82.44 79 THR A O 1
ATOM 610 N N . GLY A 1 80 ? -2.684 23.517 -5.664 1.00 85.88 80 GLY A N 1
ATOM 611 C CA . GLY A 1 80 ? -3.655 24.536 -5.237 1.00 85.88 80 GLY A CA 1
ATOM 612 C C . GLY A 1 80 ? -5.130 24.129 -5.298 1.00 85.88 80 GLY A C 1
ATOM 613 O O . GLY A 1 80 ? -5.967 24.795 -4.700 1.00 85.88 80 GLY A O 1
ATOM 614 N N . THR A 1 81 ? -5.480 23.009 -5.932 1.00 88.31 81 THR A N 1
ATOM 615 C CA . THR A 1 81 ? -6.853 22.486 -5.813 1.00 88.31 81 THR A CA 1
ATOM 616 C C . THR A 1 81 ? -7.061 21.910 -4.397 1.00 88.31 81 THR A C 1
ATOM 618 O O . THR A 1 81 ? -6.075 21.515 -3.772 1.00 88.31 81 THR A O 1
ATOM 621 N N . PRO A 1 82 ? -8.275 21.810 -3.840 1.00 89.62 82 PRO A N 1
ATOM 622 C CA . PRO A 1 82 ? -8.550 20.956 -2.670 1.00 89.62 82 PRO A CA 1
ATOM 623 C C . PRO A 1 82 ? -8.846 19.498 -3.061 1.00 89.62 82 PRO A C 1
ATOM 625 O O . PRO A 1 82 ? -9.200 19.220 -4.206 1.00 89.62 82 PRO A O 1
ATOM 628 N N . ARG A 1 83 ? -8.719 18.551 -2.118 1.00 90.50 83 ARG A N 1
ATOM 629 C CA . ARG A 1 83 ? -9.236 17.182 -2.317 1.00 90.50 83 ARG A CA 1
ATOM 630 C C . ARG A 1 83 ? -10.759 17.163 -2.122 1.00 90.50 83 ARG A C 1
ATOM 632 O O . ARG A 1 83 ? -11.243 17.859 -1.227 1.00 90.50 83 ARG A O 1
ATOM 639 N N . PRO A 1 84 ? -11.512 16.378 -2.910 1.00 93.44 84 PRO A N 1
ATOM 640 C CA . PRO A 1 84 ? -12.954 16.255 -2.732 1.00 93.44 84 PRO A CA 1
ATOM 641 C C . PRO A 1 84 ? -13.288 15.631 -1.370 1.00 93.44 84 PRO A C 1
ATOM 643 O O . PRO A 1 84 ? -12.557 14.775 -0.864 1.00 93.44 84 PRO A O 1
ATOM 646 N N . LYS A 1 85 ? -14.410 16.057 -0.776 1.00 96.38 85 LYS A N 1
ATOM 647 C CA . LYS A 1 85 ? -14.827 15.636 0.573 1.00 96.38 85 LYS A CA 1
ATOM 648 C C . LYS A 1 85 ? -14.963 14.117 0.690 1.00 96.38 85 LYS A C 1
ATOM 650 O O . LYS A 1 85 ? -14.462 13.545 1.652 1.00 96.38 85 LYS A O 1
ATOM 655 N N . ASP A 1 86 ? -15.553 13.464 -0.307 1.00 95.75 86 ASP A N 1
ATOM 656 C CA . ASP A 1 86 ? -15.794 12.015 -0.287 1.00 95.75 86 ASP A CA 1
ATOM 657 C C . ASP A 1 86 ? -14.492 11.203 -0.259 1.00 95.75 86 ASP A C 1
ATOM 659 O O . ASP A 1 86 ? -14.375 10.209 0.459 1.00 95.75 86 ASP A O 1
ATOM 663 N N . GLU A 1 87 ? -13.471 11.660 -0.991 1.00 92.94 87 GLU A N 1
ATOM 664 C CA . GLU A 1 87 ? -12.142 11.045 -0.972 1.00 92.94 87 GLU A CA 1
ATOM 665 C C . GLU A 1 87 ? -11.487 11.203 0.406 1.00 92.94 87 GLU A C 1
ATOM 667 O O . GLU A 1 87 ? -10.912 10.252 0.940 1.00 92.94 87 GLU A O 1
ATOM 672 N N . ILE A 1 88 ? -11.601 12.392 1.006 1.00 94.88 88 ILE A N 1
ATOM 673 C CA . ILE A 1 88 ? -11.072 12.659 2.346 1.00 94.88 88 ILE A CA 1
ATOM 674 C C . ILE A 1 88 ? -11.749 11.751 3.372 1.00 94.88 88 ILE A C 1
ATOM 676 O O . ILE A 1 88 ? -11.049 11.112 4.152 1.00 94.88 88 ILE A O 1
ATOM 680 N N . LEU A 1 89 ? -13.080 11.660 3.355 1.00 97.00 89 LEU A N 1
ATOM 681 C CA . LEU A 1 89 ? -13.840 10.830 4.292 1.00 97.00 89 LEU A CA 1
ATOM 682 C C . LEU A 1 89 ? -13.447 9.353 4.179 1.00 97.00 89 LEU A C 1
ATOM 684 O O . LEU A 1 89 ? -13.190 8.704 5.194 1.00 97.00 89 LEU A O 1
ATOM 688 N N . LYS A 1 90 ? -13.315 8.836 2.952 1.00 95.12 90 LYS A N 1
ATOM 689 C CA . LYS A 1 90 ? -12.862 7.461 2.703 1.00 95.12 90 LYS A CA 1
ATOM 690 C C . LYS A 1 90 ? -11.470 7.203 3.283 1.00 95.12 90 LYS A C 1
ATOM 692 O O . LYS A 1 90 ? -11.262 6.197 3.961 1.00 95.12 90 LYS A O 1
ATOM 697 N N . HIS A 1 91 ? -10.517 8.098 3.022 1.00 94.50 91 HIS A N 1
ATOM 698 C CA . HIS A 1 91 ? -9.150 7.958 3.523 1.00 94.50 91 HIS A CA 1
ATOM 699 C C . HIS A 1 91 ? -9.066 8.111 5.044 1.00 94.50 91 HIS A C 1
ATOM 701 O O . HIS A 1 91 ? -8.365 7.332 5.686 1.00 94.50 91 HIS A O 1
ATOM 707 N N . ALA A 1 92 ? -9.804 9.062 5.621 1.00 97.12 92 ALA A N 1
ATOM 708 C CA . ALA A 1 92 ? -9.851 9.286 7.061 1.00 97.12 92 ALA A CA 1
ATOM 709 C C . ALA A 1 92 ? -10.396 8.057 7.793 1.00 97.12 92 ALA A C 1
ATOM 711 O O . ALA A 1 92 ? -9.764 7.579 8.732 1.00 97.12 92 ALA A O 1
ATOM 712 N N . LYS A 1 93 ? -11.511 7.485 7.317 1.00 96.94 93 LYS A N 1
ATOM 713 C CA . LYS A 1 93 ? -12.067 6.254 7.889 1.00 96.94 93 LYS A CA 1
ATOM 714 C C . LYS A 1 93 ? -11.053 5.110 7.844 1.00 96.94 93 LYS A C 1
ATOM 716 O O . LYS A 1 93 ? -10.780 4.501 8.870 1.00 96.94 93 LYS A O 1
ATOM 721 N N . HIS A 1 94 ? -10.469 4.850 6.673 1.00 95.06 94 HIS A N 1
ATOM 722 C CA . HIS A 1 94 ? -9.493 3.772 6.504 1.00 95.06 94 HIS A CA 1
ATOM 723 C C . HIS A 1 94 ? -8.270 3.942 7.420 1.00 95.06 94 HIS A C 1
ATOM 725 O O . HIS A 1 94 ? -7.778 2.965 7.975 1.00 95.06 94 HIS A O 1
ATOM 731 N N . PHE A 1 95 ? -7.801 5.178 7.612 1.00 95.69 95 PHE A N 1
ATOM 732 C CA . PHE A 1 95 ? -6.722 5.480 8.548 1.00 95.69 95 PHE A CA 1
ATOM 733 C C . PHE A 1 95 ? -7.114 5.187 10.002 1.00 95.69 95 PHE A C 1
ATOM 735 O O . PHE A 1 95 ? -6.361 4.518 10.705 1.00 95.69 95 PHE A O 1
ATOM 742 N N . PHE A 1 96 ? -8.289 5.639 10.452 1.00 97.19 96 PHE A N 1
ATOM 743 C CA . PHE A 1 96 ? -8.745 5.367 11.816 1.00 97.19 96 PHE A CA 1
ATOM 744 C C . PHE A 1 96 ? -8.953 3.871 12.067 1.00 97.19 96 PHE A C 1
ATOM 746 O O . PHE A 1 96 ? -8.512 3.375 13.101 1.00 97.19 96 PHE A O 1
ATOM 753 N N . ASP A 1 97 ? -9.530 3.140 11.110 1.00 95.38 97 ASP A N 1
ATOM 754 C CA . ASP A 1 97 ? -9.683 1.682 11.195 1.00 95.38 97 ASP A CA 1
ATOM 755 C C . ASP A 1 97 ? -8.312 0.998 11.397 1.00 95.38 97 ASP A C 1
ATOM 757 O O . ASP A 1 97 ? -8.162 0.119 12.247 1.00 95.38 97 ASP A O 1
ATOM 761 N N . GLN A 1 98 ? -7.280 1.431 10.659 1.00 94.88 98 GLN A N 1
ATOM 762 C CA . GLN A 1 98 ? -5.912 0.931 10.841 1.00 94.88 98 GLN A CA 1
ATOM 763 C C . GLN A 1 98 ? -5.322 1.310 12.201 1.00 94.88 98 GLN A C 1
ATOM 765 O O . GLN A 1 98 ? -4.694 0.472 12.849 1.00 94.88 98 GLN A O 1
ATOM 770 N N . TYR A 1 99 ? -5.519 2.556 12.636 1.00 97.12 99 TYR A N 1
ATOM 771 C CA . TYR A 1 99 ? -5.018 3.049 13.914 1.00 97.12 99 TYR A CA 1
ATOM 772 C C . TYR A 1 99 ? -5.578 2.227 15.077 1.00 97.12 99 TYR A C 1
ATOM 774 O O . TYR A 1 99 ? -4.799 1.640 15.829 1.00 97.12 99 TYR A O 1
ATOM 782 N N . PHE A 1 100 ? -6.903 2.099 15.181 1.00 97.00 100 PHE A N 1
ATOM 783 C CA . PHE A 1 100 ? -7.537 1.340 16.261 1.00 97.00 100 PHE A CA 1
ATOM 784 C C . PHE A 1 100 ? -7.175 -0.151 16.208 1.00 97.00 100 PHE A C 1
ATOM 786 O O . PHE A 1 100 ? -6.797 -0.728 17.230 1.00 97.00 100 PHE A O 1
ATOM 793 N N . SER A 1 101 ? -7.107 -0.734 15.003 1.00 94.81 101 SER A N 1
ATOM 794 C CA . SER A 1 101 ? -6.618 -2.104 14.816 1.00 94.81 101 SER A CA 1
ATOM 795 C C . SER A 1 101 ? -5.177 -2.300 15.306 1.00 94.81 101 SER A C 1
ATOM 797 O O . SER A 1 101 ? -4.872 -3.355 15.863 1.00 94.81 101 SER A O 1
ATOM 799 N N . SER A 1 102 ? -4.288 -1.319 15.114 1.00 96.12 102 SER A N 1
ATOM 800 C CA . SER A 1 102 ? -2.882 -1.417 15.535 1.00 96.12 102 SER A CA 1
ATOM 801 C C . SER A 1 102 ? -2.695 -1.353 17.053 1.00 96.12 102 SER A C 1
ATOM 803 O O . SER A 1 102 ? -1.779 -1.980 17.582 1.00 96.12 102 SER A O 1
ATOM 805 N N . ILE A 1 103 ? -3.585 -0.650 17.761 1.00 95.88 103 ILE A N 1
ATOM 806 C CA . ILE A 1 103 ? -3.528 -0.489 19.222 1.00 95.88 103 ILE A CA 1
ATOM 807 C C . ILE A 1 103 ? -4.411 -1.492 19.978 1.00 95.88 103 ILE A C 1
ATOM 809 O O . ILE A 1 103 ? -4.544 -1.380 21.195 1.00 95.88 103 ILE A O 1
ATOM 813 N N . LYS A 1 104 ? -4.993 -2.475 19.273 1.00 84.94 104 LYS A N 1
ATOM 814 C CA . LYS A 1 104 ? -5.891 -3.510 19.822 1.00 84.94 104 LYS A CA 1
ATOM 815 C C . LYS A 1 104 ? -7.097 -2.932 20.581 1.00 84.94 104 LYS A C 1
ATOM 817 O O . LYS A 1 104 ? -7.474 -3.465 21.624 1.00 84.94 104 LYS A O 1
ATOM 822 N N . ARG A 1 105 ? -7.666 -1.834 20.080 1.00 66.62 105 ARG A N 1
ATOM 823 C CA . ARG A 1 105 ? -8.932 -1.272 20.567 1.00 66.62 105 ARG A CA 1
ATOM 824 C C . ARG A 1 105 ? -10.054 -1.532 19.579 1.00 66.62 105 ARG A C 1
ATOM 826 O O . ARG A 1 105 ? -9.758 -1.571 18.364 1.00 66.62 105 ARG A O 1
#

Secondary structure (DSSP, 8-state):
----------TTTGGGGSS-----------S-SS-EEEE-TTT--EEEE-GGGG--SPPSB-SS-B-TT-S-PPPSS-TTPPPPHHHHHHHHHHHHHHHHHHTT-

Radius of gyration: 20.66 Å; chains: 1; bounding box: 54×43×53 Å

pLDDT: mean 76.36, std 22.85, range [28.95, 98.12]

Organism: NCBI:txid2747483

InterPro domains:
  IPR036119 Nitric oxide synthase, N-terminal domain superfamily [SSF56512] (33-104)
  IPR044943 Nitric oxide synthase, domain 1 superfamily [G3DSA:3.90.340.10] (34-105)
  IPR050607 Nitric Oxide Synthase (NOS) [PTHR43410] (15-105)